Protein AF-A0A3N5H706-F1 (afdb_monomer_lite)

pLDDT: mean 83.11, std 20.43, range [28.59, 98.56]

Secondary structure (DSSP, 8-state):
---HHHHHHHHHHHHHTT--PBPTTSSBHHHHHHHHHHHHHHHH-TT--HHHHHHHHTTTTTGGGS-GGGS-SSHHHHHHHHHHHHHHHHHHHHHHHHHTT--HHHHHHHHHHHTT-SGGG-TT--HHHHHHHH---SS---TTSTTS------

Structure (mmCIF, N/CA/C/O backbone):
data_AF-A0A3N5H706-F1
#
_entry.id   AF-A0A3N5H706-F1
#
loop_
_atom_site.group_PDB
_atom_site.id
_atom_site.type_symbol
_atom_site.label_atom_id
_atom_site.label_alt_id
_atom_site.label_comp_id
_atom_site.label_asym_id
_atom_site.label_entity_id
_atom_site.label_seq_id
_atom_site.pdbx_PDB_ins_code
_atom_site.Cartn_x
_atom_site.Cartn_y
_atom_site.Cartn_z
_atom_site.occupancy
_atom_site.B_iso_or_equiv
_atom_site.auth_seq_id
_atom_site.auth_comp_id
_atom_site.auth_asym_id
_atom_site.auth_atom_id
_atom_site.pdbx_PDB_model_num
ATOM 1 N N . MET A 1 1 ? -11.312 -10.580 20.715 1.00 45.22 1 MET A N 1
ATOM 2 C CA . MET A 1 1 ? -11.247 -10.487 19.240 1.00 45.22 1 MET A CA 1
ATOM 3 C C . MET A 1 1 ? -10.297 -9.354 18.888 1.00 45.22 1 MET A C 1
ATOM 5 O O . MET A 1 1 ? -10.430 -8.313 19.523 1.00 45.22 1 MET A O 1
ATOM 9 N N . PRO A 1 2 ? -9.326 -9.531 17.973 1.00 60.25 2 PRO A N 1
ATOM 10 C CA . PRO A 1 2 ? -8.496 -8.420 17.513 1.00 60.25 2 PRO A CA 1
ATOM 11 C C . PRO A 1 2 ? -9.389 -7.337 16.915 1.00 60.25 2 PRO A C 1
ATOM 13 O O . PRO A 1 2 ? -10.378 -7.668 16.262 1.00 60.25 2 PRO A O 1
ATOM 16 N N . ASP A 1 3 ? -9.046 -6.073 17.134 1.00 90.12 3 ASP A N 1
ATOM 17 C CA . ASP A 1 3 ? -9.729 -4.931 16.528 1.00 90.12 3 ASP A CA 1
ATOM 18 C C . ASP A 1 3 ? -9.753 -5.030 14.983 1.00 90.12 3 ASP A C 1
ATOM 20 O O . ASP A 1 3 ? -8.848 -5.618 14.381 1.00 90.12 3 ASP A O 1
ATOM 24 N N . ARG A 1 4 ? -10.792 -4.491 14.326 1.00 94.75 4 ARG A N 1
ATOM 25 C CA . ARG A 1 4 ? -10.986 -4.612 12.863 1.00 94.75 4 ARG A CA 1
ATOM 26 C C . ARG A 1 4 ? -9.806 -4.047 12.064 1.00 94.75 4 ARG A C 1
ATOM 28 O O . ARG A 1 4 ? -9.405 -4.649 11.069 1.00 94.75 4 ARG A O 1
ATOM 35 N N . LEU A 1 5 ? -9.175 -2.973 12.551 1.00 96.44 5 LEU A N 1
ATOM 36 C CA . LEU A 1 5 ? -7.971 -2.416 11.940 1.00 96.44 5 LEU A CA 1
ATOM 37 C C . LEU A 1 5 ? -6.822 -3.423 11.993 1.00 96.44 5 LEU A C 1
ATOM 39 O O . LEU A 1 5 ? -6.135 -3.629 10.996 1.00 96.44 5 LEU A O 1
ATOM 43 N N . ALA A 1 6 ? -6.609 -4.071 13.141 1.00 96.69 6 ALA A N 1
ATOM 44 C CA . ALA A 1 6 ? -5.544 -5.057 13.293 1.00 96.69 6 ALA A CA 1
ATOM 45 C C . ALA A 1 6 ? -5.716 -6.230 12.314 1.00 96.69 6 ALA A C 1
ATOM 47 O O . ALA A 1 6 ? -4.726 -6.682 11.738 1.00 96.69 6 ALA A O 1
ATOM 48 N N . ARG A 1 7 ? -6.958 -6.671 12.072 1.00 97.56 7 ARG A N 1
ATOM 49 C CA . ARG A 1 7 ? -7.262 -7.727 11.092 1.00 97.56 7 ARG A CA 1
ATOM 50 C C . ARG A 1 7 ? -6.983 -7.283 9.655 1.00 97.56 7 ARG A C 1
ATOM 52 O O . ARG A 1 7 ? -6.297 -8.003 8.936 1.00 97.56 7 ARG A O 1
ATOM 59 N N . VAL A 1 8 ? -7.375 -6.064 9.271 1.00 98.31 8 VAL A N 1
ATOM 60 C CA . VAL A 1 8 ? -7.033 -5.500 7.948 1.00 98.31 8 VAL A CA 1
ATOM 61 C C . VAL A 1 8 ? -5.521 -5.402 7.751 1.00 98.31 8 VAL A C 1
ATOM 63 O O . VAL A 1 8 ? -5.005 -5.815 6.713 1.00 98.31 8 VAL A O 1
ATOM 66 N N . LEU A 1 9 ? -4.786 -4.877 8.736 1.00 98.00 9 LEU A N 1
ATOM 67 C CA . LEU A 1 9 ? -3.329 -4.756 8.638 1.00 98.00 9 LEU A CA 1
ATOM 68 C C . LEU A 1 9 ? -2.659 -6.134 8.532 1.00 98.00 9 LEU A C 1
ATOM 70 O O . LEU A 1 9 ? -1.738 -6.289 7.733 1.00 98.00 9 LEU A O 1
ATOM 74 N N . ALA A 1 10 ? -3.145 -7.127 9.282 1.00 97.88 10 ALA A N 1
ATOM 75 C CA . ALA A 1 10 ? -2.665 -8.504 9.204 1.00 97.88 10 ALA A CA 1
ATOM 76 C C . ALA A 1 10 ? -2.968 -9.154 7.844 1.00 97.88 10 ALA A C 1
ATOM 78 O O . ALA A 1 10 ? -2.118 -9.853 7.303 1.00 97.88 10 ALA A O 1
ATOM 79 N N . ALA A 1 11 ? -4.136 -8.892 7.254 1.00 98.31 11 ALA A N 1
ATOM 80 C CA . ALA A 1 11 ? -4.490 -9.393 5.927 1.00 98.31 11 ALA A CA 1
ATOM 81 C C . ALA A 1 11 ? -3.641 -8.753 4.811 1.00 98.31 11 ALA A C 1
ATOM 83 O O . ALA A 1 11 ? -3.227 -9.444 3.880 1.00 98.31 11 ALA A O 1
ATOM 84 N N . ILE A 1 12 ? -3.316 -7.458 4.920 1.00 98.50 12 ILE A N 1
ATOM 85 C CA . ILE A 1 12 ? -2.358 -6.800 4.014 1.00 98.50 12 ILE A CA 1
ATOM 86 C C . ILE A 1 12 ? -0.962 -7.414 4.169 1.00 98.50 12 ILE A C 1
ATOM 88 O O . ILE A 1 12 ? -0.283 -7.674 3.177 1.00 98.50 12 ILE A O 1
ATOM 92 N N . ASP A 1 13 ? -0.532 -7.644 5.408 1.00 98.25 13 ASP A N 1
ATOM 93 C CA . ASP A 1 13 ? 0.743 -8.289 5.712 1.00 98.25 13 ASP A CA 1
ATOM 94 C C . ASP A 1 13 ? 0.790 -9.716 5.132 1.00 98.25 13 ASP A C 1
ATOM 96 O O . ASP A 1 13 ? 1.775 -10.074 4.492 1.00 98.25 13 ASP A O 1
ATOM 100 N N . ALA A 1 14 ? -0.284 -10.498 5.263 1.00 98.19 14 ALA A N 1
ATOM 101 C CA . ALA A 1 14 ? -0.391 -11.840 4.693 1.00 98.19 14 ALA A CA 1
ATOM 102 C C . ALA A 1 14 ? -0.313 -11.831 3.159 1.00 98.19 14 ALA A C 1
ATOM 104 O O . ALA A 1 14 ? 0.414 -12.635 2.582 1.00 98.19 14 ALA A O 1
ATOM 105 N N . ALA A 1 15 ? -0.996 -10.890 2.498 1.00 98.06 15 ALA A N 1
ATOM 106 C CA . ALA A 1 15 ? -0.874 -10.704 1.053 1.00 98.06 15 ALA A CA 1
ATOM 107 C C . ALA A 1 15 ? 0.579 -10.396 0.656 1.00 98.06 15 ALA A C 1
ATOM 109 O O . ALA A 1 15 ? 1.136 -11.028 -0.236 1.00 98.06 15 ALA A O 1
ATOM 110 N N . ASN A 1 16 ? 1.223 -9.473 1.372 1.00 97.25 16 ASN A N 1
ATOM 111 C CA . ASN A 1 16 ? 2.607 -9.063 1.132 1.00 97.25 16 ASN A CA 1
ATOM 112 C C . ASN A 1 16 ? 3.666 -10.109 1.491 1.00 97.25 16 ASN A C 1
ATOM 114 O O . ASN A 1 16 ? 4.790 -10.022 0.997 1.00 97.25 16 ASN A O 1
ATOM 118 N N . ALA A 1 17 ? 3.330 -11.091 2.324 1.00 96.94 17 ALA A N 1
ATOM 119 C CA . ALA A 1 17 ? 4.210 -12.208 2.637 1.00 96.94 17 ALA A CA 1
ATOM 120 C C . ALA A 1 17 ? 4.374 -13.180 1.454 1.00 96.94 17 ALA A C 1
ATOM 122 O O . ALA A 1 17 ? 5.324 -13.955 1.443 1.00 96.94 17 ALA A O 1
ATOM 123 N N . ALA A 1 18 ? 3.491 -13.114 0.451 1.00 97.06 18 ALA A N 1
ATOM 124 C CA . ALA A 1 18 ? 3.599 -13.891 -0.783 1.00 97.06 18 ALA A CA 1
ATOM 125 C C . ALA A 1 18 ? 4.571 -13.284 -1.817 1.00 97.06 18 ALA A C 1
ATOM 127 O O . ALA A 1 18 ? 4.688 -13.810 -2.924 1.00 97.06 18 ALA A O 1
ATOM 128 N N . ASP A 1 19 ? 5.252 -12.179 -1.492 1.00 95.38 19 ASP A N 1
ATOM 129 C CA . ASP A 1 19 ? 6.306 -11.614 -2.337 1.00 95.38 19 ASP A CA 1
ATOM 130 C C . ASP A 1 19 ? 7.512 -12.575 -2.399 1.00 95.38 19 ASP A C 1
ATOM 132 O O . ASP A 1 19 ? 8.134 -12.833 -1.365 1.00 95.38 19 ASP A O 1
ATOM 136 N N . PRO A 1 20 ? 7.871 -13.111 -3.584 1.00 95.56 20 PRO A N 1
ATOM 137 C CA . PRO A 1 20 ? 8.994 -14.037 -3.717 1.00 95.56 20 PRO A CA 1
ATOM 138 C C . PRO A 1 20 ? 10.353 -13.341 -3.560 1.00 95.56 20 PRO A C 1
ATOM 140 O O . PRO A 1 20 ? 11.379 -14.008 -3.426 1.00 95.56 20 PRO A O 1
ATOM 143 N N . HIS A 1 21 ? 10.393 -12.007 -3.604 1.00 92.38 21 HIS A N 1
ATOM 144 C CA . HIS A 1 21 ? 11.624 -11.250 -3.457 1.00 92.38 21 HIS A CA 1
ATOM 145 C C . HIS A 1 21 ? 11.923 -11.019 -1.979 1.00 92.38 21 HIS A C 1
ATOM 147 O O . HIS A 1 21 ? 11.152 -10.383 -1.261 1.00 92.38 21 HIS A O 1
ATOM 153 N N . LEU A 1 22 ? 13.084 -11.493 -1.527 1.00 92.00 22 LEU A N 1
ATOM 154 C CA . LEU A 1 22 ? 13.511 -11.365 -0.136 1.00 92.00 22 LEU A CA 1
ATOM 155 C C . LEU A 1 22 ? 14.440 -10.160 0.059 1.00 92.00 22 LEU A C 1
ATOM 157 O O . LEU A 1 22 ? 15.202 -9.768 -0.830 1.00 92.00 22 LEU A O 1
ATOM 161 N N . ALA A 1 23 ? 14.348 -9.535 1.227 1.00 87.62 23 ALA A N 1
ATOM 162 C CA . ALA A 1 23 ? 15.324 -8.578 1.726 1.00 87.62 23 ALA A CA 1
ATOM 163 C C . ALA A 1 23 ? 16.537 -9.325 2.329 1.00 87.62 23 ALA A C 1
ATOM 165 O O . ALA A 1 23 ? 16.461 -10.533 2.555 1.00 87.62 23 ALA A O 1
ATOM 166 N N . PRO A 1 24 ? 17.666 -8.642 2.615 1.00 87.75 24 PRO A N 1
ATOM 167 C CA . PRO A 1 24 ? 18.862 -9.291 3.171 1.00 87.75 24 PRO A CA 1
ATOM 168 C C . PRO A 1 24 ? 18.649 -10.024 4.505 1.00 87.75 24 PRO A C 1
ATOM 170 O O . PRO A 1 24 ? 19.439 -10.890 4.856 1.00 87.75 24 PRO A O 1
ATOM 173 N N . ASP A 1 25 ? 17.596 -9.677 5.246 1.00 85.50 25 ASP A N 1
ATOM 174 C CA . ASP A 1 25 ? 17.191 -10.326 6.497 1.00 85.50 25 ASP A CA 1
ATOM 175 C C . ASP A 1 25 ? 16.260 -11.537 6.283 1.00 85.50 25 ASP A C 1
ATOM 177 O O . ASP A 1 25 ? 15.740 -12.094 7.247 1.00 85.50 25 ASP A O 1
ATOM 181 N N . GLY A 1 26 ? 16.037 -11.942 5.028 1.00 92.12 26 GLY A N 1
ATOM 182 C CA . GLY A 1 26 ? 15.214 -13.089 4.651 1.00 92.12 26 GLY A CA 1
ATOM 183 C C . GLY A 1 26 ? 13.708 -12.821 4.627 1.00 92.12 26 GLY A C 1
ATOM 184 O O . GLY A 1 26 ? 12.946 -13.734 4.320 1.00 92.12 26 GLY A O 1
ATOM 185 N N . GLN A 1 27 ? 13.250 -11.600 4.922 1.00 92.50 27 GLN A N 1
ATOM 186 C CA . GLN A 1 27 ? 11.821 -11.272 4.896 1.00 92.50 27 GLN A CA 1
ATOM 187 C C . GLN A 1 27 ? 11.347 -10.867 3.491 1.00 92.50 27 GLN A C 1
ATOM 189 O O . GLN A 1 27 ? 12.100 -10.211 2.766 1.00 92.50 27 GLN A O 1
ATOM 194 N N . PRO A 1 28 ? 10.085 -11.157 3.116 1.00 94.69 28 PRO A N 1
ATOM 195 C CA . PRO A 1 28 ? 9.505 -10.665 1.870 1.00 94.69 28 PRO A CA 1
ATOM 196 C C . PRO A 1 28 ? 9.567 -9.133 1.776 1.00 94.69 28 PRO A C 1
ATOM 198 O O . PRO A 1 28 ? 9.209 -8.403 2.711 1.00 94.69 28 PRO A O 1
ATOM 201 N N . GLN A 1 29 ? 10.036 -8.624 0.639 1.00 90.94 29 GLN A N 1
ATOM 202 C CA . GLN A 1 29 ? 10.341 -7.210 0.440 1.00 90.94 29 GLN A CA 1
ATOM 203 C C . GLN A 1 29 ? 9.109 -6.311 0.599 1.00 90.94 29 GLN A C 1
ATOM 205 O O . GLN A 1 29 ? 9.184 -5.262 1.253 1.00 90.94 29 GLN A O 1
ATOM 210 N N . ALA A 1 30 ? 7.968 -6.703 0.031 1.00 91.44 30 ALA A N 1
ATOM 211 C CA . ALA A 1 30 ? 6.721 -5.964 0.175 1.00 91.44 30 ALA A CA 1
ATOM 212 C C . ALA A 1 30 ? 6.181 -5.975 1.611 1.00 91.44 30 ALA A C 1
ATOM 214 O O . ALA A 1 30 ? 5.705 -4.938 2.086 1.00 91.44 30 ALA A O 1
ATOM 215 N N . PHE A 1 31 ? 6.303 -7.100 2.324 1.00 93.50 31 PHE A N 1
ATOM 216 C CA . PHE A 1 31 ? 5.886 -7.214 3.727 1.00 93.50 31 PHE A CA 1
ATOM 217 C C . PHE A 1 31 ? 6.662 -6.222 4.590 1.00 93.50 31 PHE A C 1
ATOM 219 O O . PHE A 1 31 ? 6.087 -5.379 5.289 1.00 93.50 31 PHE A O 1
ATOM 226 N N . LEU A 1 32 ? 7.987 -6.246 4.451 1.00 93.25 32 LEU A N 1
ATOM 227 C CA . LEU A 1 32 ? 8.883 -5.352 5.166 1.00 93.25 32 LEU A CA 1
ATOM 228 C C . LEU A 1 32 ? 8.607 -3.878 4.833 1.00 93.25 32 LEU A C 1
ATOM 230 O O . LEU A 1 32 ? 8.627 -3.018 5.717 1.00 93.25 32 LEU A O 1
ATOM 234 N N . TYR A 1 33 ? 8.306 -3.571 3.568 1.00 91.25 33 TYR A N 1
ATOM 235 C CA . TYR A 1 33 ? 7.950 -2.217 3.149 1.00 91.25 33 TYR A CA 1
ATOM 236 C C . TYR A 1 33 ? 6.677 -1.706 3.843 1.00 91.25 33 TYR A C 1
ATOM 238 O O . TYR A 1 33 ? 6.696 -0.610 4.409 1.00 91.25 33 TYR A O 1
ATOM 246 N N . GLY A 1 34 ? 5.596 -2.493 3.850 1.00 93.19 34 GLY A N 1
ATOM 247 C CA . GLY A 1 34 ? 4.334 -2.113 4.495 1.00 93.19 34 GLY A CA 1
ATOM 248 C C . GLY A 1 34 ? 4.495 -1.842 5.996 1.00 93.19 34 GLY A C 1
ATOM 249 O O . GLY A 1 34 ? 3.997 -0.830 6.509 1.00 93.19 34 GLY A O 1
ATOM 250 N N . ARG A 1 35 ? 5.264 -2.689 6.697 1.00 94.38 35 ARG A N 1
ATOM 251 C CA . ARG A 1 35 ? 5.602 -2.497 8.120 1.00 94.38 35 ARG A CA 1
ATOM 252 C C . ARG A 1 35 ? 6.339 -1.186 8.363 1.00 94.38 35 ARG A C 1
ATOM 254 O O . ARG A 1 35 ? 5.901 -0.380 9.185 1.00 94.38 35 ARG A O 1
ATOM 261 N N . ARG A 1 36 ? 7.391 -0.921 7.584 1.00 91.88 36 ARG A N 1
ATOM 262 C CA . ARG A 1 36 ? 8.189 0.313 7.681 1.00 91.88 36 ARG A CA 1
ATOM 263 C C . ARG A 1 36 ? 7.355 1.569 7.441 1.00 91.88 36 ARG A C 1
ATOM 265 O O . ARG A 1 36 ? 7.574 2.582 8.109 1.00 91.88 36 ARG A O 1
ATOM 272 N N . MET A 1 37 ? 6.391 1.529 6.519 1.00 90.38 37 MET A N 1
ATOM 273 C CA . MET A 1 37 ? 5.479 2.658 6.294 1.00 90.38 37 MET A CA 1
ATOM 274 C C . MET A 1 37 ? 4.566 2.903 7.494 1.00 90.38 37 MET A C 1
ATOM 276 O O . MET A 1 37 ? 4.386 4.052 7.894 1.00 90.38 37 MET A O 1
ATOM 280 N N . SER A 1 38 ? 4.065 1.845 8.133 1.00 93.25 38 SER A N 1
ATOM 281 C CA . SER A 1 38 ? 3.274 1.984 9.363 1.00 93.25 38 SER A CA 1
ATOM 282 C C . SER A 1 38 ? 4.087 2.504 10.545 1.00 93.25 38 SER A C 1
ATOM 284 O O . SER A 1 38 ? 3.623 3.396 11.248 1.00 93.25 38 SER A O 1
ATOM 286 N N . GLU A 1 39 ? 5.309 2.008 10.748 1.00 91.38 39 GLU A N 1
ATOM 287 C CA . GLU A 1 39 ? 6.226 2.523 11.777 1.00 91.38 39 GLU A CA 1
ATOM 288 C C . GLU A 1 39 ? 6.553 4.000 11.546 1.00 91.38 39 GLU A C 1
ATOM 290 O O . GLU A 1 39 ? 6.586 4.809 12.473 1.00 91.38 39 GLU A O 1
ATOM 295 N N . THR A 1 40 ? 6.767 4.372 10.284 1.00 88.94 40 THR A N 1
ATOM 296 C CA . THR A 1 40 ? 7.021 5.758 9.903 1.00 88.94 40 THR A CA 1
ATOM 297 C C . THR A 1 40 ? 5.805 6.625 10.205 1.00 88.94 40 THR A C 1
ATOM 299 O O . THR A 1 40 ? 5.953 7.647 10.873 1.00 88.94 40 THR A O 1
ATOM 302 N N . LEU A 1 41 ? 4.604 6.199 9.807 1.00 89.56 41 LEU A N 1
ATOM 303 C CA . LEU A 1 41 ? 3.366 6.905 10.128 1.00 89.56 41 LEU A CA 1
ATOM 304 C C . LEU A 1 41 ? 3.167 7.062 11.636 1.00 89.56 41 LEU A C 1
ATOM 306 O O . LEU A 1 41 ? 2.885 8.171 12.074 1.00 89.56 41 LEU A O 1
ATOM 310 N N . ALA A 1 42 ? 3.391 6.015 12.430 1.00 90.25 42 ALA A N 1
ATOM 311 C CA . ALA A 1 42 ? 3.242 6.073 13.882 1.00 90.25 42 ALA A CA 1
ATOM 312 C C . ALA A 1 42 ? 4.160 7.124 14.536 1.00 90.25 42 ALA A C 1
ATOM 314 O O . ALA A 1 42 ? 3.744 7.795 15.476 1.00 90.25 42 ALA A O 1
ATOM 315 N N . ARG A 1 43 ? 5.378 7.330 14.009 1.00 87.69 43 ARG A N 1
ATOM 316 C CA . ARG A 1 43 ? 6.295 8.384 14.489 1.00 87.69 43 ARG A CA 1
ATOM 317 C C . ARG A 1 43 ? 5.841 9.797 14.123 1.00 87.69 43 ARG A C 1
ATOM 319 O O . ARG A 1 43 ? 6.056 10.723 14.897 1.00 87.69 43 ARG A O 1
ATOM 326 N N . PHE A 1 44 ? 5.261 9.983 12.938 1.00 85.19 44 PHE A N 1
ATOM 327 C CA . PHE A 1 44 ? 4.853 11.309 12.453 1.00 85.19 44 PHE A CA 1
ATOM 328 C C . PHE A 1 44 ? 3.432 11.705 12.865 1.00 85.19 44 PHE A C 1
ATOM 330 O O . PHE A 1 44 ? 3.123 12.894 12.934 1.00 85.19 44 PHE A O 1
ATOM 337 N N . ALA A 1 45 ? 2.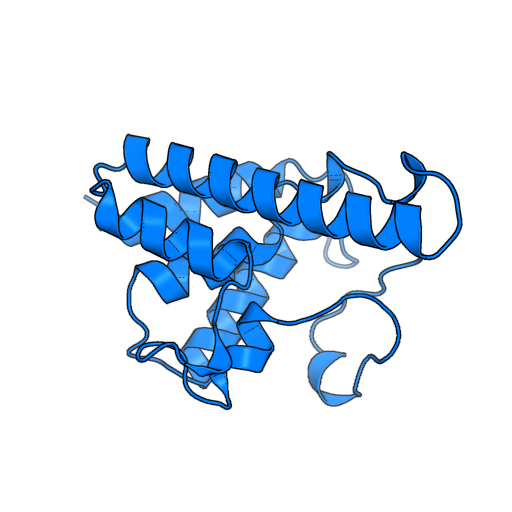564 10.720 13.071 1.00 85.62 45 ALA A N 1
ATOM 338 C CA . ALA A 1 45 ? 1.133 10.877 13.272 1.00 85.62 45 ALA A CA 1
ATOM 339 C C . ALA A 1 45 ? 0.578 9.695 14.092 1.00 85.62 45 ALA A C 1
ATOM 341 O O . ALA A 1 45 ? -0.118 8.837 13.548 1.00 85.62 45 ALA A O 1
ATOM 342 N N . PRO A 1 46 ? 0.869 9.629 15.404 1.00 87.56 46 PRO A N 1
ATOM 343 C CA . PRO A 1 46 ? 0.406 8.530 16.258 1.00 87.56 46 PRO A CA 1
ATOM 344 C C . PRO A 1 46 ? -1.126 8.438 16.337 1.00 87.56 46 PRO A C 1
ATOM 346 O O . PRO A 1 46 ? -1.660 7.356 16.549 1.00 87.56 46 PRO A O 1
ATOM 349 N N . GLN A 1 47 ? -1.819 9.558 16.107 1.00 87.88 47 GLN A N 1
ATOM 350 C CA . GLN A 1 47 ? -3.281 9.672 16.075 1.00 87.88 47 GLN A CA 1
ATOM 351 C C . GLN A 1 47 ? -3.850 9.641 14.643 1.00 87.88 47 GLN A C 1
ATOM 353 O O . GLN A 1 47 ? -4.908 10.206 14.380 1.00 87.88 47 GLN A O 1
ATOM 358 N N . ALA A 1 48 ? -3.124 9.057 13.682 1.00 89.75 48 ALA A N 1
ATOM 359 C CA . ALA A 1 48 ? -3.616 8.909 12.315 1.00 89.75 48 ALA A CA 1
ATOM 360 C C . ALA A 1 48 ? -4.918 8.094 12.281 1.00 89.75 48 ALA A C 1
ATOM 362 O O . ALA A 1 48 ? -5.035 7.069 12.958 1.00 89.75 48 ALA A O 1
ATOM 363 N N . SER A 1 49 ? -5.861 8.524 11.443 1.00 92.88 49 SER A N 1
ATOM 364 C CA . SER A 1 49 ? -7.122 7.817 11.226 1.00 92.88 49 SER A CA 1
ATOM 365 C C . SER A 1 49 ? -6.883 6.397 10.696 1.00 92.88 49 SER A C 1
ATOM 367 O O . SER A 1 49 ? -5.861 6.119 10.055 1.00 92.88 49 SER A O 1
ATOM 369 N N . GLU A 1 50 ? -7.822 5.479 10.943 1.00 94.88 50 GLU A N 1
ATOM 370 C CA . GLU A 1 50 ? -7.719 4.106 10.427 1.00 94.88 50 GLU A CA 1
ATOM 371 C C . GLU A 1 50 ? -7.502 4.066 8.905 1.00 94.88 50 GLU A C 1
ATOM 373 O O . GLU A 1 50 ? -6.566 3.383 8.480 1.00 94.88 50 GLU A O 1
ATOM 378 N N . PRO A 1 51 ? -8.233 4.847 8.075 1.00 95.00 51 PRO A N 1
ATOM 379 C CA . PRO A 1 51 ? -7.989 4.878 6.637 1.00 95.00 51 PRO A CA 1
ATOM 380 C C . PRO A 1 51 ? -6.552 5.269 6.274 1.00 95.00 51 PRO A C 1
ATOM 382 O O . PRO A 1 51 ? -5.946 4.661 5.391 1.00 95.00 51 PRO A O 1
ATOM 385 N N . LEU A 1 52 ? -5.955 6.239 6.973 1.00 93.00 52 LEU A N 1
ATOM 386 C CA . LEU A 1 52 ? -4.573 6.641 6.712 1.00 93.00 52 LEU A CA 1
ATOM 387 C C . LEU A 1 52 ? -3.572 5.547 7.115 1.00 93.00 52 LEU A C 1
ATOM 389 O O . LEU A 1 52 ? -2.594 5.311 6.401 1.00 93.00 52 LEU A O 1
ATOM 393 N N . ARG A 1 53 ? -3.830 4.836 8.219 1.00 95.62 53 ARG A N 1
ATOM 394 C CA . ARG A 1 53 ? -3.011 3.696 8.668 1.00 95.62 53 ARG A CA 1
ATOM 395 C C . ARG A 1 53 ? -3.081 2.531 7.681 1.00 95.62 53 ARG A C 1
ATOM 397 O O . ARG A 1 53 ? -2.039 1.976 7.329 1.00 95.62 53 ARG A O 1
ATOM 404 N N . ILE A 1 54 ? -4.276 2.213 7.186 1.00 97.44 54 ILE A N 1
ATOM 405 C CA . ILE A 1 54 ? -4.496 1.179 6.167 1.00 97.44 54 ILE A CA 1
ATOM 406 C C . ILE A 1 54 ? -3.811 1.575 4.855 1.00 97.44 54 ILE A C 1
ATOM 408 O O . ILE A 1 54 ? -3.054 0.783 4.298 1.00 97.44 54 ILE A O 1
ATOM 412 N N . ALA A 1 55 ? -3.995 2.812 4.386 1.00 95.88 55 ALA A N 1
ATOM 413 C CA . ALA A 1 55 ? -3.374 3.291 3.153 1.00 95.88 55 ALA A CA 1
ATOM 414 C C . ALA A 1 55 ? -1.838 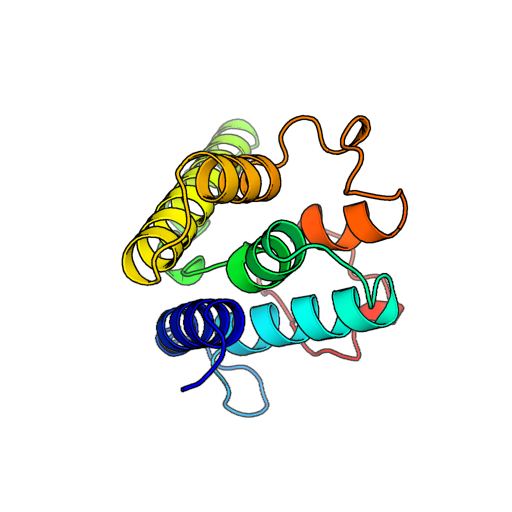3.307 3.228 1.00 95.88 55 ALA A C 1
ATOM 416 O O . ALA A 1 55 ? -1.175 2.984 2.243 1.00 95.88 55 ALA A O 1
ATOM 417 N N . ALA A 1 56 ? -1.257 3.646 4.384 1.00 94.06 56 ALA A N 1
ATOM 418 C CA . ALA A 1 56 ? 0.189 3.570 4.589 1.00 94.06 56 ALA A CA 1
ATOM 419 C C . ALA A 1 56 ? 0.691 2.119 4.558 1.00 94.06 56 ALA A C 1
ATOM 421 O O . ALA A 1 56 ? 1.696 1.827 3.911 1.00 94.06 56 ALA A O 1
ATOM 422 N N . ARG A 1 57 ? -0.021 1.194 5.213 1.00 97.00 57 ARG A N 1
ATOM 423 C CA . ARG A 1 57 ? 0.322 -0.235 5.214 1.00 97.00 57 ARG A CA 1
ATOM 424 C C . ARG A 1 57 ? 0.208 -0.864 3.822 1.00 97.00 57 ARG A C 1
ATOM 426 O O . ARG A 1 57 ? 1.088 -1.619 3.419 1.00 97.00 57 ARG A O 1
ATOM 433 N N . GLY A 1 58 ? -0.855 -0.533 3.093 1.00 96.00 58 GLY A N 1
ATOM 434 C CA . GLY A 1 58 ? -1.194 -1.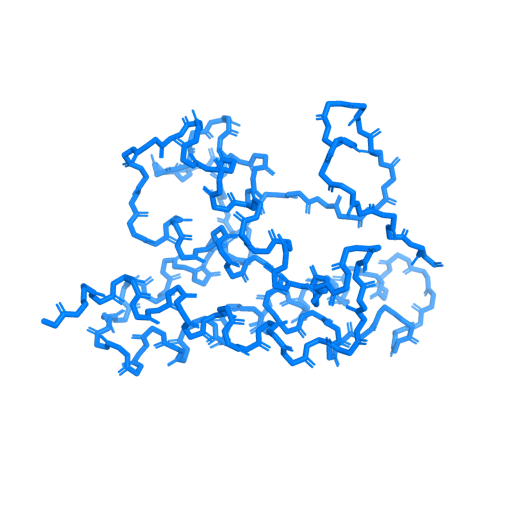080 1.779 1.00 96.00 58 GLY A CA 1
ATOM 435 C C . GLY A 1 58 ? -0.655 -0.292 0.585 1.00 96.00 58 GLY A C 1
ATOM 436 O O . GLY A 1 58 ? -1.057 -0.554 -0.544 1.00 96.00 58 GLY A O 1
ATOM 437 N N . GLN A 1 59 ? 0.247 0.672 0.797 1.00 90.31 59 GLN A N 1
ATOM 438 C CA . GLN A 1 59 ? 0.714 1.585 -0.252 1.00 90.31 59 GLN A CA 1
ATOM 439 C C . GLN A 1 59 ? 1.268 0.878 -1.493 1.00 90.31 59 GLN A C 1
ATOM 441 O O . GLN A 1 59 ? 1.066 1.376 -2.597 1.00 90.31 59 GLN A O 1
ATOM 446 N N . HIS A 1 60 ? 1.959 -0.250 -1.299 1.00 91.88 60 HIS A N 1
ATOM 447 C CA . HIS A 1 60 ? 2.525 -1.098 -2.354 1.00 91.88 60 HIS A CA 1
ATOM 448 C C . HIS A 1 60 ? 2.076 -2.561 -2.214 1.00 91.88 60 HIS A C 1
ATOM 450 O O . HIS A 1 60 ? 2.853 -3.465 -2.529 1.00 91.88 60 HIS A O 1
ATOM 456 N N . ILE A 1 61 ? 0.858 -2.797 -1.712 1.00 96.50 61 ILE A N 1
ATOM 457 C CA . ILE A 1 61 ? 0.327 -4.159 -1.583 1.00 96.50 61 ILE A CA 1
ATOM 458 C C . ILE A 1 61 ? 0.404 -4.896 -2.924 1.00 96.50 61 ILE A C 1
ATOM 460 O O . ILE A 1 61 ? 0.023 -4.326 -3.944 1.00 96.50 61 ILE A O 1
ATOM 464 N N . GLU A 1 62 ? 0.930 -6.121 -2.941 1.00 95.06 62 GLU A N 1
ATOM 465 C CA . GLU A 1 62 ? 0.970 -6.956 -4.157 1.00 95.06 62 GLU A CA 1
ATOM 466 C C . GLU A 1 62 ? 1.703 -6.320 -5.358 1.00 95.06 62 GLU A C 1
ATOM 468 O O . GLU A 1 62 ? 1.569 -6.770 -6.493 1.00 95.06 62 GLU A O 1
ATOM 473 N N . ARG A 1 63 ? 2.560 -5.307 -5.142 1.00 93.50 63 ARG A N 1
ATOM 474 C CA . ARG A 1 63 ? 3.258 -4.595 -6.233 1.00 93.50 63 ARG A CA 1
ATOM 475 C C . ARG A 1 63 ? 4.083 -5.516 -7.138 1.00 93.50 63 ARG A C 1
ATOM 477 O O . ARG A 1 63 ? 4.191 -5.229 -8.329 1.00 93.50 63 ARG A O 1
ATOM 484 N N . TRP A 1 64 ? 4.696 -6.570 -6.596 1.00 91.75 64 TRP A N 1
ATOM 485 C CA . TRP A 1 64 ? 5.534 -7.503 -7.367 1.00 91.75 64 TRP A CA 1
ATOM 486 C C . TRP A 1 64 ? 4.747 -8.237 -8.464 1.00 91.75 64 TRP A C 1
ATOM 488 O O . TRP A 1 64 ? 5.340 -8.659 -9.449 1.00 91.75 64 TRP A O 1
ATOM 498 N N . THR A 1 65 ? 3.416 -8.317 -8.347 1.00 94.56 65 THR A N 1
ATOM 499 C CA . THR A 1 65 ? 2.536 -8.939 -9.351 1.00 94.56 65 THR A CA 1
ATOM 500 C C . THR A 1 65 ? 2.396 -8.112 -10.634 1.00 94.56 65 THR A C 1
ATOM 502 O O . THR A 1 65 ? 2.003 -8.647 -11.668 1.00 94.56 65 THR A O 1
ATOM 505 N N . ILE A 1 66 ? 2.765 -6.822 -10.603 1.00 92.75 66 ILE A N 1
ATOM 506 C CA . ILE A 1 66 ? 2.757 -5.922 -11.767 1.00 92.75 66 ILE A CA 1
ATOM 507 C C . ILE A 1 66 ? 4.166 -5.322 -11.954 1.00 92.75 66 ILE A C 1
ATOM 509 O O . ILE A 1 66 ? 4.410 -4.158 -11.599 1.00 92.75 66 ILE A O 1
ATOM 513 N N . PRO A 1 67 ? 5.131 -6.094 -12.494 1.00 91.88 67 PRO A N 1
ATOM 514 C CA . PRO A 1 67 ? 6.505 -5.633 -12.679 1.00 91.88 67 PRO A CA 1
ATOM 515 C C . PRO A 1 67 ? 6.588 -4.430 -13.621 1.00 91.88 67 PRO A C 1
ATOM 517 O O . PRO A 1 67 ? 5.843 -4.337 -14.590 1.00 91.88 67 PRO A O 1
ATOM 520 N N . ARG A 1 68 ? 7.551 -3.521 -13.413 1.00 89.69 68 ARG A N 1
ATOM 521 C CA . ARG A 1 68 ? 7.780 -2.411 -14.361 1.00 89.69 68 ARG A CA 1
ATOM 522 C C . ARG A 1 68 ? 8.122 -2.931 -15.762 1.00 89.69 68 ARG A C 1
ATOM 524 O O . ARG A 1 68 ? 7.720 -2.310 -16.742 1.00 89.69 68 ARG A O 1
ATOM 531 N N . ALA A 1 69 ? 8.831 -4.053 -15.848 1.00 90.25 69 ALA A N 1
ATOM 532 C CA . ALA A 1 69 ? 9.258 -4.663 -17.103 1.00 90.25 69 ALA A CA 1
ATOM 533 C C . ALA A 1 69 ? 8.100 -5.195 -17.972 1.00 90.25 69 ALA A C 1
ATOM 535 O O . ALA A 1 69 ? 8.315 -5.451 -19.149 1.00 90.25 69 ALA A O 1
ATOM 536 N N . SER A 1 70 ? 6.872 -5.323 -17.444 1.00 91.31 70 SER A N 1
ATOM 537 C CA . SER A 1 70 ? 5.707 -5.722 -18.255 1.00 91.31 70 SER A CA 1
ATOM 538 C C . SER A 1 70 ? 5.117 -4.583 -19.096 1.00 91.31 70 SER A C 1
ATOM 540 O O . SER A 1 70 ? 4.166 -4.797 -19.843 1.00 91.31 70 SER A O 1
ATOM 542 N N . TYR A 1 71 ? 5.675 -3.373 -18.996 1.00 91.12 71 TYR A N 1
ATOM 543 C CA . TYR A 1 71 ? 5.272 -2.201 -19.771 1.00 91.12 71 TYR A CA 1
ATOM 544 C C . TYR A 1 71 ? 6.433 -1.741 -20.661 1.00 91.12 71 TYR A C 1
ATOM 546 O O . TYR A 1 71 ? 7.583 -1.813 -20.220 1.00 91.12 71 TYR A O 1
ATOM 554 N N . PRO A 1 72 ? 6.166 -1.175 -21.855 1.00 95.69 72 PRO A N 1
ATOM 555 C CA . PRO A 1 72 ? 7.209 -0.615 -22.711 1.00 95.69 72 PRO A CA 1
ATOM 556 C C . PRO A 1 72 ? 8.074 0.437 -22.008 1.00 95.69 72 PRO A C 1
ATOM 558 O O . PRO A 1 72 ? 7.722 0.993 -20.959 1.00 95.69 72 PRO A O 1
ATOM 561 N N . GLU A 1 73 ? 9.222 0.746 -22.593 1.00 90.25 73 GLU A N 1
ATOM 562 C CA . GLU A 1 73 ? 10.037 1.871 -22.149 1.00 90.25 73 GLU A CA 1
ATOM 563 C C . GLU A 1 73 ? 9.360 3.222 -22.434 1.00 90.25 73 GLU A C 1
ATOM 565 O O . GLU A 1 73 ? 8.358 3.331 -23.142 1.00 90.25 73 GLU A O 1
ATOM 570 N N . GLY A 1 74 ? 9.905 4.278 -21.835 1.00 89.00 74 GLY A N 1
ATOM 571 C CA . GLY A 1 74 ? 9.430 5.639 -22.042 1.00 89.00 74 GLY A CA 1
ATOM 572 C C . GLY A 1 74 ? 8.420 6.134 -21.006 1.00 89.00 74 GLY A C 1
ATOM 573 O O . GLY A 1 74 ? 7.818 5.400 -20.215 1.00 89.00 74 GLY A O 1
ATOM 574 N N . ARG A 1 75 ? 8.259 7.460 -21.002 1.00 90.69 75 ARG A N 1
ATOM 575 C CA . ARG A 1 75 ? 7.509 8.201 -19.981 1.00 90.69 75 ARG A CA 1
ATOM 576 C C . ARG A 1 75 ? 6.031 7.823 -19.933 1.00 90.69 75 ARG A C 1
ATOM 578 O O . ARG A 1 75 ? 5.479 7.703 -18.844 1.00 90.69 75 ARG A O 1
ATOM 585 N N . ILE A 1 76 ? 5.390 7.653 -21.090 1.00 93.12 76 ILE A N 1
ATOM 586 C CA . ILE A 1 76 ? 3.953 7.350 -21.169 1.00 93.12 76 ILE A CA 1
ATOM 587 C C . ILE A 1 76 ? 3.674 5.991 -20.524 1.00 93.12 76 ILE A C 1
ATOM 589 O O . ILE A 1 76 ? 2.864 5.912 -19.604 1.00 93.12 76 ILE A O 1
ATOM 593 N N . ALA A 1 77 ? 4.408 4.955 -20.932 1.00 88.81 77 ALA A N 1
ATOM 594 C CA . ALA A 1 77 ? 4.260 3.609 -20.390 1.00 88.81 77 ALA A CA 1
ATOM 595 C C . ALA A 1 77 ? 4.553 3.551 -18.880 1.00 88.81 77 ALA A C 1
ATOM 597 O O . ALA A 1 77 ? 3.806 2.921 -18.132 1.00 88.81 77 ALA A O 1
ATOM 598 N N . TYR A 1 78 ? 5.566 4.286 -18.400 1.00 88.94 78 TYR A N 1
ATOM 599 C CA . TYR A 1 78 ? 5.835 4.423 -16.964 1.00 88.94 78 TYR A CA 1
ATOM 600 C C . TYR A 1 78 ? 4.655 5.037 -16.192 1.00 88.94 78 TYR A C 1
ATOM 602 O O . TYR A 1 78 ? 4.281 4.545 -15.124 1.00 88.94 78 TYR A O 1
ATOM 610 N N . LEU A 1 79 ? 4.058 6.112 -16.714 1.00 88.19 79 LEU A N 1
ATOM 611 C CA . LEU A 1 79 ? 2.918 6.768 -16.071 1.00 88.19 79 LEU A CA 1
ATOM 612 C C . LEU A 1 79 ? 1.672 5.876 -16.069 1.00 88.19 79 LEU A C 1
ATOM 614 O O . LEU A 1 79 ? 0.933 5.883 -15.083 1.00 88.19 79 LEU A O 1
ATOM 618 N N . THR A 1 80 ? 1.456 5.097 -17.129 1.00 90.81 80 THR A N 1
ATOM 619 C CA . THR A 1 80 ? 0.385 4.094 -17.196 1.00 90.81 80 THR A CA 1
ATOM 620 C C . THR A 1 80 ? 0.576 3.025 -16.125 1.00 90.81 80 THR A C 1
ATOM 622 O O . THR A 1 80 ? -0.293 2.867 -15.272 1.00 90.81 80 THR A O 1
ATOM 625 N N . TRP A 1 81 ? 1.756 2.402 -16.064 1.00 92.50 81 TRP A N 1
ATOM 626 C CA . TRP A 1 81 ? 2.087 1.411 -15.038 1.00 92.50 81 TRP A CA 1
ATOM 627 C C . TRP A 1 81 ? 1.879 1.944 -13.612 1.00 92.50 81 TRP A C 1
ATOM 629 O O . TRP A 1 81 ? 1.287 1.276 -12.763 1.00 92.50 81 TRP A O 1
ATOM 639 N N . ARG A 1 82 ? 2.298 3.188 -13.339 1.00 91.75 82 ARG A N 1
ATOM 640 C CA . ARG A 1 82 ? 2.068 3.838 -12.037 1.00 91.75 82 ARG A CA 1
ATOM 641 C C . ARG A 1 82 ? 0.582 3.975 -11.702 1.00 91.75 82 ARG A C 1
ATOM 643 O O . ARG A 1 82 ? 0.220 3.783 -10.541 1.00 91.75 82 ARG A O 1
ATOM 650 N N . LYS A 1 83 ? -0.263 4.327 -12.675 1.00 90.94 83 LYS A N 1
ATOM 651 C CA . LYS A 1 83 ? -1.717 4.433 -12.481 1.00 90.94 83 LYS A CA 1
ATOM 652 C C . LYS A 1 83 ? -2.350 3.066 -12.249 1.00 90.94 83 LYS A C 1
ATOM 654 O O . LYS A 1 83 ? -3.218 2.948 -11.389 1.00 90.94 83 LYS A O 1
ATOM 659 N N . ASP A 1 84 ? -1.911 2.042 -12.967 1.00 94.75 84 ASP A N 1
ATOM 660 C CA . ASP A 1 84 ? -2.472 0.699 -12.826 1.00 94.75 84 ASP A CA 1
ATOM 661 C C . ASP A 1 84 ? -2.082 0.055 -11.491 1.00 94.75 84 ASP A C 1
ATOM 663 O O . ASP A 1 84 ? -2.947 -0.505 -10.820 1.00 94.75 84 ASP A O 1
ATOM 667 N N . LEU A 1 85 ? -0.853 0.280 -11.008 1.00 94.31 85 LEU A N 1
ATOM 668 C CA . LEU A 1 85 ? -0.469 -0.054 -9.631 1.00 94.31 85 LEU A CA 1
ATOM 669 C C . LEU A 1 85 ? -1.381 0.614 -8.597 1.00 94.31 85 LEU A C 1
ATOM 671 O O . LEU A 1 85 ? -1.901 -0.046 -7.705 1.00 94.31 85 LEU A O 1
ATOM 675 N N . GLN A 1 86 ? -1.615 1.920 -8.721 1.00 93.56 86 GLN A N 1
ATOM 676 C CA . GLN A 1 86 ? -2.480 2.655 -7.795 1.00 93.56 86 GLN A CA 1
ATOM 677 C C . GLN A 1 86 ? -3.914 2.108 -7.761 1.00 93.56 86 GLN A C 1
ATOM 679 O O . GLN A 1 86 ? -4.495 1.985 -6.680 1.00 93.56 86 GLN A O 1
ATOM 684 N N . LYS A 1 87 ? -4.478 1.761 -8.926 1.00 96.25 87 LYS A N 1
ATOM 685 C CA . LYS A 1 87 ? -5.799 1.121 -9.021 1.00 96.25 87 LYS A CA 1
ATOM 686 C C . LYS A 1 87 ? -5.796 -0.251 -8.355 1.00 96.25 87 LYS A C 1
ATOM 688 O O . LYS A 1 87 ? -6.697 -0.529 -7.570 1.00 96.25 87 LYS A O 1
ATOM 693 N N . HIS A 1 88 ? -4.784 -1.071 -8.634 1.00 97.31 88 HIS A N 1
ATOM 694 C CA . HIS A 1 88 ? -4.641 -2.399 -8.047 1.00 97.31 88 HIS A CA 1
ATOM 695 C C . HIS A 1 88 ? -4.546 -2.327 -6.516 1.00 97.31 88 HIS A C 1
ATOM 697 O O . HIS A 1 88 ? -5.326 -2.981 -5.829 1.00 97.31 88 HIS A O 1
ATOM 703 N N . HIS A 1 89 ? -3.688 -1.458 -5.970 1.00 97.00 89 HIS A N 1
ATOM 704 C CA . HIS A 1 89 ? -3.554 -1.279 -4.521 1.00 97.00 89 HIS A CA 1
ATOM 705 C C . HIS A 1 89 ? -4.870 -0.832 -3.874 1.00 97.00 89 HIS A C 1
ATOM 707 O O . HIS A 1 89 ? -5.270 -1.374 -2.845 1.00 97.00 89 HIS A O 1
ATOM 713 N N . ALA A 1 90 ? -5.569 0.131 -4.486 1.00 97.62 90 ALA A N 1
ATOM 714 C CA . ALA A 1 90 ? -6.865 0.598 -4.003 1.00 97.62 90 ALA A CA 1
ATOM 715 C C . ALA A 1 90 ? -7.924 -0.515 -4.005 1.00 97.62 90 ALA A C 1
ATOM 717 O O . ALA A 1 90 ? -8.623 -0.689 -3.009 1.00 97.62 90 ALA A O 1
ATOM 718 N N . ALA A 1 91 ? -8.017 -1.280 -5.096 1.00 98.31 91 ALA A N 1
ATOM 719 C CA . ALA A 1 91 ? -8.957 -2.387 -5.215 1.00 98.31 91 ALA A CA 1
ATOM 720 C C . ALA A 1 91 ? -8.657 -3.493 -4.195 1.00 98.31 91 ALA A C 1
ATOM 722 O O . ALA A 1 91 ? -9.563 -3.966 -3.509 1.00 98.31 91 ALA A O 1
ATOM 723 N N . ARG A 1 92 ? -7.381 -3.867 -4.043 1.00 98.50 92 ARG A N 1
ATOM 724 C CA . ARG A 1 92 ? -6.977 -4.939 -3.133 1.00 98.50 92 ARG A CA 1
ATOM 725 C C . ARG A 1 92 ? -7.215 -4.574 -1.671 1.00 98.50 92 ARG A C 1
ATOM 727 O O . ARG A 1 92 ? -7.827 -5.357 -0.948 1.00 98.50 92 ARG A O 1
ATOM 734 N N . CYS A 1 93 ? -6.801 -3.377 -1.253 1.00 98.31 93 CYS A N 1
ATOM 735 C CA . CYS A 1 93 ? -7.084 -2.878 0.093 1.00 98.31 93 CYS A CA 1
ATOM 736 C C . CYS A 1 93 ? -8.590 -2.761 0.344 1.00 98.31 93 CYS A C 1
ATOM 738 O O . CYS A 1 93 ? -9.050 -3.161 1.407 1.00 98.31 93 CYS A O 1
ATOM 740 N N . GLY A 1 94 ? -9.363 -2.278 -0.634 1.00 98.25 94 GLY A N 1
ATOM 741 C CA . GLY A 1 94 ? -10.818 -2.186 -0.517 1.00 98.25 94 GLY A CA 1
ATOM 742 C C . GLY A 1 94 ? -11.492 -3.544 -0.316 1.00 98.25 94 GLY A C 1
ATOM 743 O O . GLY A 1 94 ? -12.356 -3.668 0.544 1.00 98.25 94 GLY A O 1
ATOM 744 N N . ALA A 1 95 ? -11.052 -4.579 -1.039 1.00 98.56 95 ALA A N 1
ATOM 745 C CA . ALA A 1 95 ? -11.562 -5.939 -0.867 1.00 98.56 95 ALA A CA 1
ATOM 746 C C . ALA A 1 95 ? -11.253 -6.509 0.530 1.00 98.56 95 ALA A C 1
ATOM 748 O O . ALA A 1 95 ? -12.128 -7.100 1.158 1.00 98.56 95 ALA A O 1
ATOM 749 N N . ILE A 1 96 ? -10.032 -6.297 1.035 1.00 98.56 96 ILE A N 1
ATOM 750 C CA . ILE A 1 96 ? -9.644 -6.704 2.396 1.00 98.56 96 ILE A CA 1
ATOM 751 C C . ILE A 1 96 ? -10.496 -5.970 3.438 1.00 98.56 96 ILE A C 1
ATOM 753 O O . ILE A 1 96 ? -11.032 -6.586 4.350 1.00 98.56 96 ILE A O 1
ATOM 757 N N . MET A 1 97 ? -10.655 -4.656 3.292 1.00 98.31 97 MET A N 1
ATOM 758 C CA . MET A 1 97 ? -11.468 -3.841 4.195 1.00 98.31 97 MET A CA 1
ATOM 759 C C . MET A 1 97 ? -12.936 -4.281 4.218 1.00 98.31 97 MET A C 1
ATOM 761 O O . MET A 1 97 ? -13.514 -4.402 5.297 1.00 98.31 97 MET A O 1
ATOM 765 N N . ALA A 1 98 ? -13.528 -4.556 3.053 1.00 98.00 98 ALA A N 1
ATOM 766 C CA . ALA A 1 98 ? -14.904 -5.036 2.951 1.00 98.00 98 ALA A CA 1
ATOM 767 C C . ALA A 1 98 ? -15.099 -6.375 3.681 1.00 98.00 98 ALA A C 1
ATOM 769 O O . ALA A 1 98 ? -16.075 -6.536 4.410 1.00 98.00 98 ALA A O 1
ATOM 770 N N . ALA A 1 99 ? -14.144 -7.303 3.543 1.00 97.62 99 ALA A N 1
ATOM 771 C CA . ALA A 1 99 ? -14.170 -8.586 4.248 1.00 97.62 99 ALA A CA 1
ATOM 772 C C . ALA A 1 99 ? -14.120 -8.429 5.780 1.00 97.62 99 ALA A C 1
ATOM 774 O O . ALA A 1 99 ? -14.660 -9.261 6.503 1.00 97.62 99 ALA A O 1
ATOM 775 N N . GLU A 1 100 ? -13.520 -7.344 6.274 1.00 97.00 100 GLU A N 1
ATOM 776 C CA . GLU A 1 100 ? -13.391 -7.044 7.704 1.00 97.00 100 GLU A CA 1
ATOM 777 C C . GLU A 1 100 ? -14.489 -6.115 8.251 1.00 97.00 100 GLU A C 1
ATOM 779 O O . GLU A 1 100 ? -14.438 -5.718 9.420 1.00 97.00 100 GLU A O 1
ATOM 784 N N . GLY A 1 101 ? -15.496 -5.790 7.431 1.00 95.56 101 GLY A N 1
ATOM 785 C CA . GLY A 1 101 ? -16.686 -5.039 7.838 1.00 95.56 101 GLY A CA 1
ATOM 786 C C . GLY A 1 101 ? -16.555 -3.515 7.778 1.00 95.56 101 GLY A C 1
ATOM 787 O O . GLY A 1 101 ? -17.316 -2.818 8.448 1.00 95.56 101 GLY A O 1
ATOM 788 N N . TYR A 1 102 ? -15.603 -2.976 7.011 1.00 96.94 102 TYR A N 1
ATOM 789 C CA . TYR A 1 102 ? -15.525 -1.533 6.754 1.00 96.94 102 TYR A CA 1
ATOM 790 C C . TYR A 1 102 ? -16.613 -1.065 5.782 1.00 96.94 102 TYR A C 1
ATOM 792 O O . TYR A 1 102 ? -16.957 -1.763 4.825 1.00 96.94 102 TYR A O 1
ATOM 800 N N . GLY A 1 103 ? -17.120 0.150 6.006 1.00 96.75 103 GLY A N 1
ATOM 801 C CA . GLY A 1 103 ? -18.133 0.763 5.149 1.00 96.75 103 GLY A CA 1
ATOM 802 C C . GLY A 1 103 ? -17.578 1.277 3.816 1.00 96.75 103 GLY A C 1
ATOM 803 O O . GLY A 1 103 ? -16.372 1.478 3.647 1.00 96.75 103 GLY A O 1
ATOM 804 N N . ALA A 1 104 ? -18.480 1.553 2.869 1.00 96.75 104 ALA A N 1
ATOM 805 C CA . ALA A 1 104 ? -18.127 2.053 1.539 1.00 96.75 104 ALA A CA 1
ATOM 806 C C . ALA A 1 104 ? -17.344 3.378 1.586 1.00 96.75 104 ALA A C 1
ATOM 808 O O . ALA A 1 104 ? -16.394 3.546 0.821 1.00 96.75 104 ALA A O 1
ATOM 809 N N . ASP A 1 105 ? -17.682 4.278 2.513 1.00 96.62 105 ASP A N 1
ATOM 810 C CA . ASP A 1 105 ? -17.007 5.572 2.662 1.00 96.62 105 ASP A CA 1
ATOM 811 C C . ASP A 1 105 ? -15.553 5.411 3.124 1.00 96.62 105 ASP A C 1
ATOM 813 O O . ASP A 1 105 ? -14.644 6.043 2.582 1.00 96.62 105 ASP A O 1
ATOM 817 N N . GLU A 1 106 ? -15.303 4.507 4.076 1.00 96.44 106 GLU A N 1
ATOM 818 C CA . GLU A 1 106 ? -13.958 4.197 4.573 1.00 96.44 106 GLU A CA 1
ATOM 819 C C . GLU A 1 106 ? -13.109 3.525 3.479 1.00 96.44 106 GLU A C 1
ATOM 821 O O . GLU A 1 106 ? -11.935 3.858 3.294 1.00 96.44 106 GLU A O 1
ATOM 826 N N . ILE A 1 107 ? -13.705 2.619 2.699 1.00 97.94 107 ILE A N 1
ATOM 827 C CA . ILE A 1 107 ? -13.047 1.971 1.556 1.00 97.94 107 ILE A CA 1
ATOM 828 C C . ILE A 1 107 ? -12.714 2.995 0.464 1.00 97.94 107 ILE A C 1
ATOM 830 O O . ILE A 1 107 ? -11.584 3.032 -0.037 1.00 97.94 107 ILE A O 1
ATOM 834 N N . ALA A 1 108 ? -13.669 3.859 0.111 1.00 96.12 108 ALA A N 1
ATOM 835 C CA . ALA A 1 108 ? -13.470 4.924 -0.866 1.00 96.12 108 ALA A CA 1
ATOM 836 C C . ALA A 1 108 ? -12.351 5.872 -0.422 1.00 96.12 108 ALA A C 1
ATOM 838 O O . ALA A 1 108 ? -11.497 6.254 -1.232 1.00 96.12 108 ALA A O 1
ATOM 839 N N . ARG A 1 109 ? -12.301 6.174 0.880 1.00 94.62 109 ARG A N 1
ATOM 840 C CA . ARG A 1 109 ? -11.263 6.989 1.505 1.00 94.62 109 ARG A CA 1
ATOM 841 C C . ARG A 1 109 ? -9.869 6.393 1.327 1.00 94.62 109 ARG A C 1
ATOM 843 O O . ARG A 1 109 ? -8.974 7.075 0.825 1.00 94.62 109 ARG A O 1
ATOM 850 N N . VAL A 1 110 ? -9.683 5.123 1.683 1.00 96.25 110 VAL A N 1
ATOM 851 C CA . VAL A 1 110 ? -8.407 4.412 1.484 1.00 96.25 110 VAL A CA 1
ATOM 852 C C . VAL A 1 110 ? -8.036 4.357 0.005 1.00 96.25 110 VAL A C 1
ATOM 854 O O . VAL A 1 110 ? -6.886 4.617 -0.357 1.00 96.25 110 VAL A O 1
ATOM 857 N N . GLY A 1 111 ? -9.010 4.093 -0.867 1.00 95.75 111 GLY A N 1
ATOM 858 C CA . GLY A 1 111 ? -8.804 4.085 -2.310 1.00 95.75 111 GLY A CA 1
ATOM 859 C C . GLY A 1 111 ? -8.272 5.419 -2.842 1.00 95.75 111 GLY A C 1
ATOM 860 O O . GLY A 1 111 ? -7.298 5.426 -3.596 1.00 95.75 111 GLY A O 1
ATOM 861 N N . ALA A 1 112 ? -8.849 6.545 -2.415 1.00 93.75 112 ALA A N 1
ATOM 862 C CA . ALA A 1 112 ? -8.394 7.879 -2.810 1.00 93.75 112 ALA A CA 1
ATOM 863 C C . ALA A 1 112 ? -6.953 8.160 -2.345 1.00 93.75 112 ALA A C 1
ATOM 865 O O . ALA A 1 112 ? -6.119 8.633 -3.125 1.00 93.75 112 ALA A O 1
ATOM 866 N N . LEU A 1 113 ? -6.618 7.780 -1.105 1.00 93.25 113 LEU A N 1
ATOM 867 C CA . LEU A 1 113 ? -5.259 7.900 -0.562 1.00 93.25 113 LEU A CA 1
ATOM 868 C C . LEU A 1 113 ? -4.244 7.049 -1.344 1.00 93.25 113 LEU A C 1
ATOM 870 O O . LEU A 1 113 ? -3.117 7.480 -1.609 1.00 93.25 113 LEU A O 1
ATOM 874 N N . LEU A 1 114 ? -4.621 5.836 -1.750 1.00 93.00 114 LEU A N 1
ATOM 875 C CA . LEU A 1 114 ? -3.759 4.938 -2.524 1.00 93.00 114 LEU A CA 1
ATOM 876 C C . LEU A 1 114 ? -3.570 5.416 -3.968 1.00 93.00 114 LEU A C 1
ATOM 878 O O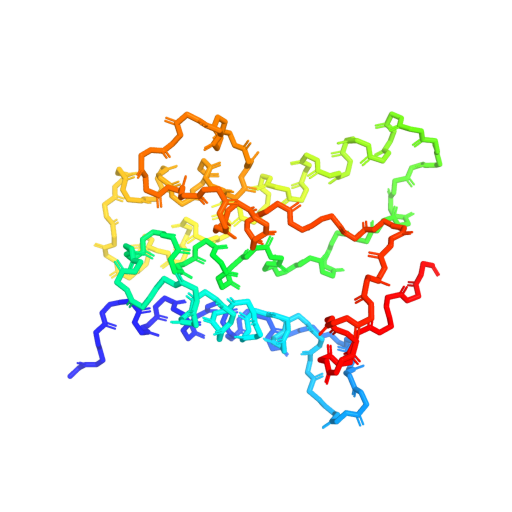 . LEU A 1 114 ? -2.449 5.360 -4.475 1.00 93.00 114 LEU A O 1
ATOM 882 N N . ARG A 1 115 ? -4.609 6.000 -4.574 1.00 92.62 115 ARG A N 1
ATOM 883 C CA . ARG A 1 115 ? -4.550 6.658 -5.892 1.00 92.62 115 ARG A CA 1
ATOM 884 C C . ARG A 1 115 ? -3.935 8.057 -5.877 1.00 92.62 115 ARG A C 1
ATOM 886 O O . ARG A 1 115 ? -3.763 8.666 -6.927 1.00 92.62 115 ARG A O 1
ATOM 893 N N . LYS A 1 116 ? -3.532 8.549 -4.701 1.00 87.56 116 LYS A N 1
ATOM 894 C CA . LYS A 1 116 ? -2.911 9.873 -4.510 1.00 87.56 116 LYS A CA 1
ATOM 895 C C . LYS A 1 116 ? -3.809 11.020 -4.974 1.00 87.56 116 LYS A C 1
ATOM 897 O O . LYS A 1 116 ? -3.331 12.062 -5.425 1.00 87.56 116 LYS A O 1
ATOM 902 N N . GLU A 1 117 ? -5.115 10.839 -4.845 1.00 82.62 117 GLU A N 1
ATOM 903 C CA . GLU A 1 117 ? -6.107 11.818 -5.262 1.00 82.62 117 GLU A CA 1
ATOM 904 C C . GLU A 1 117 ? -6.159 12.965 -4.256 1.00 82.62 117 GLU A C 1
ATOM 906 O O . GLU A 1 117 ? -6.320 12.747 -3.061 1.00 82.62 117 GLU A O 1
ATOM 911 N N . ARG A 1 118 ? -5.997 14.200 -4.752 1.00 74.62 118 ARG A N 1
ATOM 912 C CA . ARG A 1 118 ? -6.185 15.457 -4.002 1.00 74.62 118 ARG A CA 1
ATOM 913 C C . ARG A 1 118 ? -5.508 15.528 -2.633 1.00 74.62 118 ARG A C 1
ATOM 915 O O . ARG A 1 118 ? -5.910 16.354 -1.820 1.00 74.62 118 ARG A O 1
ATOM 922 N N . LEU A 1 119 ? -4.427 14.773 -2.410 1.00 77.00 119 LEU A N 1
ATOM 923 C CA . LEU A 1 119 ? -3.791 14.701 -1.095 1.00 77.00 119 LEU A CA 1
ATOM 924 C C . LEU A 1 119 ? -3.539 16.103 -0.526 1.00 77.00 119 LEU A C 1
ATOM 926 O O . LEU A 1 119 ? -3.691 16.305 0.664 1.00 77.00 119 LEU A O 1
ATOM 930 N N . LYS A 1 120 ? -3.129 17.091 -1.354 1.00 70.00 120 LYS A N 1
ATOM 931 C CA . LYS A 1 120 ? -2.695 18.429 -0.870 1.00 70.00 120 LYS A CA 1
ATOM 932 C C . LYS A 1 120 ? -3.800 19.196 -0.151 1.00 70.00 120 LYS A C 1
ATOM 934 O O . LYS A 1 120 ? -3.500 20.116 0.599 1.00 70.00 120 LYS A O 1
ATOM 939 N N . GLN A 1 121 ? -5.038 18.822 -0.430 1.00 74.50 121 GLN A N 1
ATOM 940 C CA . GLN A 1 121 ? -6.266 19.434 0.057 1.00 74.50 121 GLN A CA 1
ATOM 941 C C . GLN A 1 121 ? -6.958 18.530 1.086 1.00 74.50 121 GLN A C 1
ATOM 943 O O . GLN A 1 121 ? -8.055 18.833 1.538 1.00 74.50 121 GLN A O 1
ATOM 948 N N . ASP A 1 122 ? -6.342 17.396 1.408 1.00 76.88 122 ASP A N 1
ATOM 949 C CA . ASP A 1 122 ? -6.918 16.364 2.239 1.00 76.88 122 ASP A CA 1
ATOM 950 C C . ASP A 1 122 ? -6.763 16.725 3.731 1.00 76.88 122 ASP A C 1
ATOM 952 O O . ASP A 1 122 ? -5.632 16.909 4.191 1.00 76.88 122 ASP A O 1
ATOM 956 N N . PRO A 1 123 ? -7.866 16.820 4.498 1.00 74.69 123 PRO A N 1
ATOM 957 C CA . PRO A 1 123 ? -7.822 17.259 5.891 1.00 74.69 123 PRO A CA 1
ATOM 958 C C . PRO A 1 123 ? -7.151 16.251 6.833 1.00 74.69 123 PRO A C 1
ATOM 960 O O . PRO A 1 123 ? -6.597 16.663 7.852 1.00 74.69 123 PRO A O 1
ATOM 963 N N . ASP A 1 124 ? -7.140 14.957 6.493 1.00 69.94 124 ASP A N 1
ATOM 964 C CA . ASP A 1 124 ? -6.464 13.943 7.311 1.00 69.94 124 ASP A CA 1
ATOM 965 C C . ASP A 1 124 ? -4.968 13.864 7.003 1.00 69.94 124 ASP A C 1
ATOM 967 O O . ASP A 1 124 ? -4.225 13.260 7.775 1.00 69.94 124 ASP A O 1
ATOM 971 N N . VAL A 1 125 ? -4.509 14.444 5.887 1.00 71.88 125 VAL A N 1
ATOM 972 C CA . VAL A 1 125 ? -3.115 14.358 5.443 1.00 71.88 125 VAL A CA 1
ATOM 973 C C . VAL A 1 125 ? -2.407 15.689 5.690 1.00 71.88 125 VAL A C 1
ATOM 975 O O . VAL A 1 125 ? -2.489 16.639 4.918 1.00 71.88 125 VAL A O 1
ATOM 978 N N . GLN A 1 126 ? -1.617 15.756 6.763 1.00 73.00 126 GLN A N 1
ATOM 979 C CA . GLN A 1 126 ? -0.732 16.904 7.019 1.00 73.00 126 GLN A CA 1
ATOM 980 C C . GLN A 1 126 ? 0.508 16.869 6.128 1.00 73.00 126 GLN A C 1
ATOM 982 O O . GLN A 1 126 ? 0.992 15.777 5.837 1.00 73.00 126 GLN A O 1
ATOM 987 N N . ARG A 1 127 ? 1.135 18.031 5.827 1.00 72.19 127 ARG A N 1
ATOM 988 C CA . ARG A 1 127 ? 2.344 18.178 4.960 1.00 72.19 127 ARG A CA 1
ATOM 989 C C . ARG A 1 127 ? 3.425 17.103 5.178 1.00 72.19 127 ARG A C 1
ATOM 991 O O . ARG A 1 127 ? 4.049 16.641 4.229 1.00 72.19 127 ARG A O 1
ATOM 998 N N . ARG A 1 128 ? 3.624 16.694 6.432 1.00 62.34 128 ARG A N 1
ATOM 999 C CA . ARG A 1 128 ? 4.602 15.676 6.853 1.00 62.34 128 ARG A CA 1
ATOM 1000 C C . ARG A 1 128 ? 4.178 14.238 6.512 1.00 62.34 128 ARG A C 1
ATOM 1002 O O . ARG A 1 128 ? 5.025 13.421 6.174 1.00 62.34 128 ARG A O 1
ATOM 1009 N N . GLN A 1 129 ? 2.882 13.942 6.552 1.00 70.62 129 GLN A N 1
ATOM 1010 C CA . GLN A 1 129 ? 2.296 12.632 6.250 1.00 70.62 129 GLN A CA 1
ATOM 1011 C C . GLN A 1 129 ? 2.157 12.385 4.742 1.00 70.62 129 GLN A C 1
ATOM 1013 O O . GLN A 1 129 ? 2.219 11.240 4.300 1.00 70.62 129 GLN A O 1
ATOM 1018 N N . PHE A 1 130 ? 2.066 13.450 3.935 1.00 59.69 130 PHE A N 1
ATOM 1019 C CA . PHE A 1 130 ? 2.118 13.346 2.472 1.00 59.69 130 PHE A CA 1
ATOM 1020 C C . PHE A 1 130 ? 3.273 12.513 1.983 1.00 59.69 130 PHE A C 1
ATOM 1022 O O . PHE A 1 130 ? 3.081 11.714 1.081 1.00 59.69 130 PHE A O 1
ATOM 1029 N N . GLY A 1 131 ? 4.463 12.731 2.548 1.00 67.88 131 GLY A N 1
ATOM 1030 C CA . GLY A 1 131 ? 5.667 12.026 2.137 1.00 67.88 131 GLY A CA 1
ATOM 1031 C C . GLY A 1 131 ? 5.475 10.520 2.229 1.00 67.88 131 GLY A C 1
ATOM 1032 O O . GLY A 1 131 ? 5.812 9.833 1.275 1.00 67.88 131 GLY A O 1
ATOM 1033 N N . ILE A 1 132 ? 4.848 10.038 3.310 1.00 73.19 132 ILE A N 1
ATOM 1034 C CA . ILE A 1 132 ? 4.542 8.619 3.527 1.00 73.19 132 ILE A CA 1
ATOM 1035 C C . ILE A 1 132 ? 3.664 8.114 2.387 1.00 73.19 132 ILE A C 1
ATOM 1037 O O . ILE A 1 132 ? 4.065 7.214 1.664 1.00 73.19 132 ILE A O 1
ATOM 1041 N N . VAL A 1 133 ? 2.531 8.772 2.132 1.00 68.62 133 VAL A N 1
ATOM 1042 C CA . VAL A 1 133 ? 1.587 8.348 1.089 1.00 68.62 133 VAL A CA 1
ATOM 1043 C C . VAL A 1 133 ? 2.152 8.574 -0.326 1.00 68.62 133 VAL A C 1
ATOM 1045 O O . VAL A 1 133 ? 1.807 7.833 -1.236 1.00 68.62 133 VAL A O 1
ATOM 1048 N N . MET A 1 134 ? 3.043 9.538 -0.555 1.00 62.00 134 MET A N 1
ATOM 1049 C CA . MET A 1 134 ? 3.527 9.931 -1.886 1.00 62.00 134 MET A CA 1
ATOM 1050 C C . MET A 1 134 ? 4.818 9.258 -2.338 1.00 62.00 134 MET A C 1
ATOM 1052 O O . MET A 1 134 ? 5.151 9.439 -3.507 1.00 62.00 134 MET A O 1
ATOM 1056 N N . MET A 1 135 ? 5.538 8.519 -1.480 1.00 53.72 135 MET A N 1
ATOM 1057 C CA . MET A 1 135 ? 6.897 8.042 -1.788 1.00 53.72 135 MET A CA 1
ATOM 1058 C C . MET A 1 135 ? 7.004 7.414 -3.194 1.00 53.72 135 MET A C 1
ATOM 1060 O O . MET A 1 135 ? 6.508 6.306 -3.422 1.00 53.72 135 MET A O 1
ATOM 1064 N N . PRO A 1 136 ? 7.649 8.096 -4.158 1.00 40.78 136 PRO A N 1
ATOM 1065 C CA . PRO A 1 136 ? 7.951 7.521 -5.454 1.00 40.78 136 PRO A CA 1
ATOM 1066 C C . PRO A 1 136 ? 9.236 6.700 -5.323 1.00 40.78 136 PRO A C 1
ATOM 1068 O O . PRO A 1 136 ? 10.253 7.209 -4.860 1.00 40.78 136 PRO A O 1
ATOM 1071 N N . LYS A 1 137 ? 9.221 5.434 -5.752 1.00 41.22 137 LYS A N 1
ATOM 1072 C CA . LYS A 1 137 ? 10.472 4.760 -6.124 1.00 41.22 137 LYS A CA 1
ATOM 1073 C C . LYS A 1 137 ? 10.789 5.164 -7.563 1.00 41.22 137 LYS A C 1
ATOM 1075 O O . LYS A 1 137 ? 9.978 4.932 -8.461 1.00 41.22 137 LYS A O 1
ATOM 1080 N N . GLY A 1 138 ? 11.911 5.861 -7.702 1.00 38.84 138 GLY A N 1
ATOM 1081 C CA . GLY A 1 138 ? 12.394 6.506 -8.915 1.00 38.84 138 GLY A CA 1
ATOM 1082 C C . GLY A 1 138 ? 13.872 6.842 -8.775 1.00 38.84 138 GLY A C 1
ATOM 1083 O O . GLY A 1 138 ? 14.662 6.068 -9.270 1.00 38.84 138 GLY A O 1
ATOM 1084 N N . ASP A 1 139 ? 14.256 7.912 -8.062 1.00 29.02 139 ASP A N 1
ATOM 1085 C CA . ASP A 1 139 ? 15.628 8.436 -8.249 1.00 29.02 139 ASP A CA 1
ATOM 1086 C C . ASP A 1 139 ? 16.284 9.215 -7.090 1.00 29.02 139 ASP A C 1
ATOM 1088 O O . ASP A 1 139 ? 17.302 9.875 -7.286 1.00 29.02 139 ASP A O 1
ATOM 1092 N N . THR A 1 140 ? 15.790 9.182 -5.846 1.00 30.05 140 THR A N 1
ATOM 1093 C CA . THR A 1 140 ? 16.591 9.762 -4.741 1.00 30.05 140 THR A CA 1
ATOM 1094 C C . THR A 1 140 ? 16.278 9.131 -3.393 1.00 30.05 140 THR A C 1
ATOM 1096 O O . THR A 1 140 ? 15.366 9.532 -2.667 1.00 30.05 140 THR A O 1
ATOM 1099 N N . ILE A 1 141 ? 17.086 8.137 -3.034 1.00 40.81 141 ILE A N 1
ATOM 1100 C CA . ILE A 1 141 ? 17.264 7.698 -1.653 1.00 40.81 141 ILE A CA 1
ATOM 1101 C C . ILE A 1 141 ? 17.945 8.860 -0.920 1.00 40.81 141 ILE A C 1
ATOM 1103 O O . ILE A 1 141 ? 19.152 9.049 -1.025 1.00 40.81 141 ILE A O 1
ATOM 1107 N N . THR A 1 142 ? 17.196 9.676 -0.179 1.00 35.28 142 THR A N 1
ATOM 1108 C CA . THR A 1 142 ? 17.846 10.542 0.812 1.00 35.28 142 THR A CA 1
ATOM 1109 C C . THR A 1 142 ? 18.347 9.663 1.955 1.00 35.28 142 THR A C 1
ATOM 1111 O O . THR A 1 142 ? 17.624 8.802 2.466 1.00 35.28 142 THR A O 1
ATOM 1114 N N . ALA A 1 143 ? 19.597 9.890 2.363 1.00 31.02 143 ALA A N 1
ATOM 1115 C CA . ALA A 1 143 ? 20.358 9.084 3.322 1.00 31.02 143 ALA A CA 1
ATOM 1116 C C . ALA A 1 143 ? 19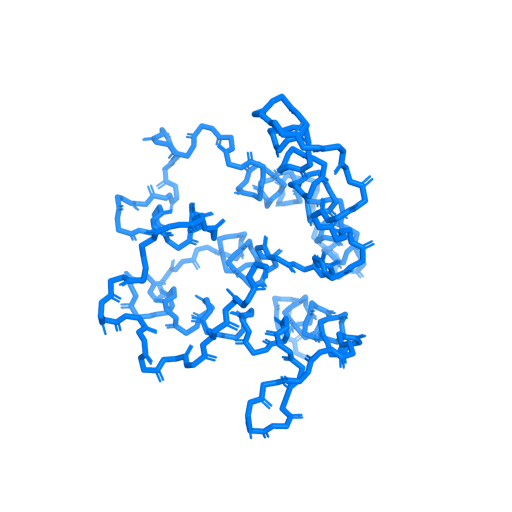.641 8.796 4.660 1.00 31.02 143 ALA A C 1
ATOM 1118 O O . ALA A 1 143 ? 19.986 7.841 5.351 1.00 31.02 143 ALA A O 1
ATOM 1119 N N . ARG A 1 144 ? 18.595 9.555 5.018 1.00 34.00 144 ARG A N 1
ATOM 1120 C CA . ARG A 1 144 ? 17.775 9.306 6.216 1.00 34.00 144 ARG A CA 1
ATOM 1121 C C . ARG A 1 144 ? 16.914 8.041 6.149 1.00 34.00 144 ARG A C 1
ATOM 1123 O O . ARG A 1 144 ? 16.668 7.452 7.196 1.00 34.00 144 ARG A O 1
ATOM 1130 N N . ASN A 1 145 ? 16.497 7.592 4.965 1.00 37.94 145 ASN A N 1
ATOM 1131 C CA .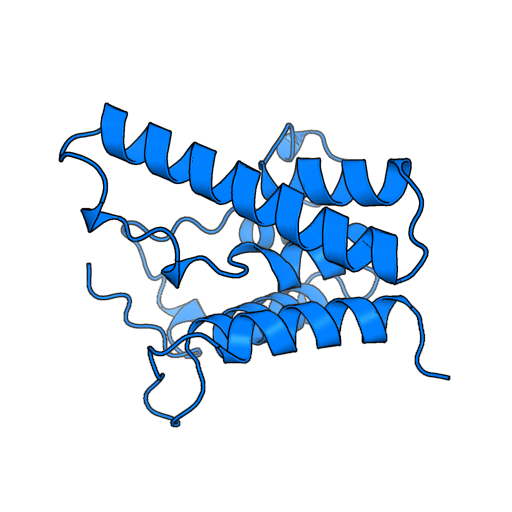 ASN A 1 145 ? 15.665 6.386 4.824 1.00 37.94 145 ASN A CA 1
ATOM 1132 C C . ASN A 1 145 ? 16.487 5.112 4.565 1.00 37.94 145 ASN A C 1
ATOM 1134 O O . ASN A 1 145 ? 15.945 4.010 4.631 1.00 37.94 145 ASN A O 1
ATOM 1138 N N . ASN A 1 146 ? 17.797 5.244 4.329 1.00 36.44 146 ASN A N 1
ATOM 1139 C CA . ASN A 1 146 ? 18.671 4.132 3.948 1.00 36.44 146 ASN A CA 1
ATOM 1140 C C . ASN A 1 146 ? 19.047 3.192 5.111 1.00 36.44 146 ASN A C 1
ATOM 1142 O O . ASN A 1 146 ? 19.647 2.148 4.889 1.00 36.44 146 ASN A O 1
ATOM 1146 N N . ARG A 1 147 ? 18.660 3.507 6.358 1.00 37.09 147 ARG A N 1
ATOM 1147 C CA . ARG A 1 147 ? 18.745 2.538 7.471 1.00 37.09 147 ARG A CA 1
ATOM 1148 C C . ARG A 1 147 ? 17.674 1.446 7.405 1.00 37.09 147 ARG A C 1
ATOM 1150 O O . ARG A 1 147 ? 17.782 0.451 8.107 1.00 37.09 147 ARG A O 1
ATOM 1157 N N . ALA A 1 148 ? 16.656 1.612 6.565 1.00 38.53 148 ALA A N 1
ATOM 1158 C CA . ALA A 1 148 ? 15.572 0.659 6.386 1.00 38.53 148 ALA A CA 1
ATOM 1159 C C . ALA A 1 148 ? 15.736 -0.062 5.035 1.00 38.53 148 ALA A C 1
ATOM 1161 O O . ALA A 1 148 ? 14.921 0.116 4.133 1.00 38.53 148 ALA A O 1
ATOM 1162 N N . GLY A 1 149 ? 16.818 -0.844 4.914 1.00 33.34 149 GLY A N 1
ATOM 1163 C CA . GLY A 1 149 ? 17.359 -1.469 3.698 1.00 33.34 149 GLY A CA 1
ATOM 1164 C C . GLY A 1 149 ? 16.353 -1.848 2.610 1.00 33.34 149 GLY A C 1
ATOM 1165 O O . GLY A 1 149 ? 15.656 -2.858 2.713 1.00 33.34 149 GLY A O 1
ATOM 1166 N N . PHE A 1 150 ? 16.305 -1.044 1.551 1.00 37.25 150 PHE A N 1
ATOM 1167 C CA . PHE A 1 150 ? 15.639 -1.376 0.298 1.00 37.25 150 PHE A CA 1
ATOM 1168 C C . PHE A 1 150 ? 16.494 -0.840 -0.851 1.00 37.25 150 PHE A C 1
ATOM 1170 O O . PHE A 1 150 ? 16.339 0.311 -1.259 1.00 37.25 150 PHE A O 1
ATOM 1177 N N . ASN A 1 151 ? 17.387 -1.680 -1.375 1.00 32.78 151 ASN A N 1
ATOM 1178 C CA . ASN A 1 151 ? 17.970 -1.463 -2.692 1.00 32.78 151 ASN A CA 1
ATOM 1179 C C . ASN A 1 151 ? 16.948 -1.965 -3.708 1.00 32.78 151 ASN A C 1
ATOM 1181 O O . ASN A 1 151 ? 16.857 -3.157 -3.980 1.00 32.78 151 ASN A O 1
ATOM 1185 N N . GLY A 1 152 ? 16.126 -1.050 -4.216 1.00 33.94 152 GLY A N 1
ATOM 1186 C CA . GLY A 1 152 ? 15.354 -1.321 -5.418 1.00 33.94 152 GLY A CA 1
ATOM 1187 C C . GLY A 1 152 ? 16.309 -1.262 -6.590 1.00 33.94 152 GLY A C 1
ATOM 1188 O O . GLY A 1 152 ? 16.561 -0.175 -7.095 1.00 33.94 152 GLY A O 1
ATOM 1189 N N . THR A 1 153 ? 16.864 -2.403 -6.978 1.00 28.59 153 THR A N 1
ATOM 1190 C CA . THR A 1 153 ? 17.428 -2.566 -8.314 1.00 28.59 153 THR A CA 1
ATOM 1191 C C . THR A 1 153 ? 16.297 -2.338 -9.312 1.00 28.59 153 THR A C 1
ATOM 1193 O O . THR A 1 153 ? 15.276 -3.034 -9.271 1.00 28.59 153 THR A O 1
ATOM 1196 N N . GLY A 1 154 ? 16.441 -1.267 -10.094 1.00 30.78 154 GLY A N 1
ATOM 1197 C CA . GLY A 1 154 ? 15.767 -1.123 -11.379 1.00 30.78 154 GLY A CA 1
ATOM 1198 C C . GLY A 1 154 ? 16.291 -2.131 -12.387 1.00 30.78 154 GLY A C 1
ATOM 1199 O O . GLY A 1 154 ? 17.325 -2.774 -12.092 1.00 30.78 154 GLY A O 1
#

Foldseek 3Di:
DPDLLVQLLVVLLVQQQPQPDADPVRGRPLSLQLVVQLVLCCVVPVPQDSLLSLLLSLLQRPVNVQDLVVFDDDDVRNVVSLQVSLQVSLVVSLVSSVVSPDDPVSSVSSSCLSNVPPLVVDPSRDPSSCCSSPPDPDDDDDPVCPVSDDPPDD

Radius of gyration: 15.08 Å; chains: 1; bounding box: 38×34×42 Å

Sequence (154 aa):
MPDRLARVLAAIDAANAADPHLAPDGQPQAFLYGRRMSETLARFAPQASEPLRIAARGQHIERWTIPRASYPEGRIAYLTWRKDLQKHHAARCGAIMAAEGYGADEIARVGALLRKERLKQDPDVQRRQFGIVMMPKGDTITARNNRAGFNGTG